Protein AF-A0A2D5VKH8-F1 (afdb_monomer)

Solvent-accessible surface area (backbone atoms only — not comparable to full-atom values): 4022 Å² total; per-residue (Å²): 106,76,70,59,68,67,47,62,54,27,57,66,102,80,35,46,68,41,81,46,74,74,92,66,90,79,54,100,77,69,74,73,69,45,75,46,46,54,62,46,62,54,46,70,71,53,92,68,86,52,68,76,58,44,52,55,42,58,64,45,70,114

Structure (mmCIF, N/CA/C/O backbone):
data_AF-A0A2D5VKH8-F1
#
_entry.id   AF-A0A2D5VKH8-F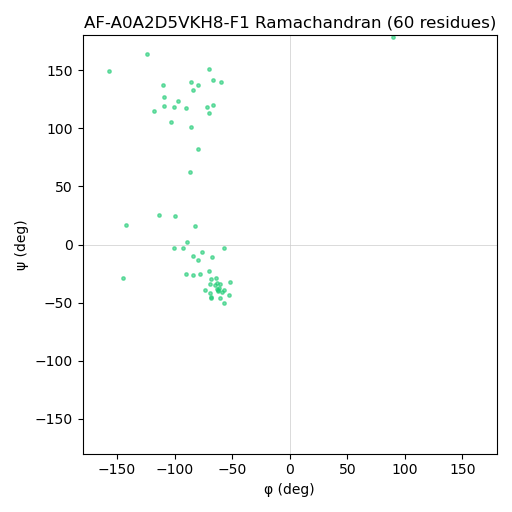1
#
loop_
_atom_site.group_PDB
_atom_site.id
_atom_site.type_symbol
_atom_site.label_atom_id
_atom_site.label_alt_id
_atom_site.label_comp_id
_atom_site.label_asym_id
_atom_site.label_entity_id
_atom_site.label_seq_id
_atom_site.pdbx_PDB_ins_code
_atom_site.Cartn_x
_atom_site.Cartn_y
_atom_site.Cartn_z
_atom_site.occupancy
_atom_site.B_iso_or_equiv
_atom_site.auth_seq_id
_atom_site.auth_comp_id
_atom_site.auth_asym_id
_atom_site.auth_atom_id
_atom_site.pdbx_PDB_model_num
ATOM 1 N N . MET A 1 1 ? -5.800 -7.603 -8.940 1.00 72.94 1 MET A N 1
ATOM 2 C CA . MET A 1 1 ? -4.691 -6.632 -9.110 1.00 72.94 1 MET A CA 1
ATOM 3 C C . MET A 1 1 ? -3.873 -6.682 -7.827 1.00 72.94 1 MET A C 1
ATOM 5 O O . MET A 1 1 ? -4.347 -6.168 -6.826 1.00 72.94 1 MET A O 1
ATOM 9 N N . ALA A 1 2 ? -2.686 -7.298 -7.822 1.00 86.88 2 ALA A N 1
ATOM 10 C CA . ALA A 1 2 ? -1.997 -7.694 -6.581 1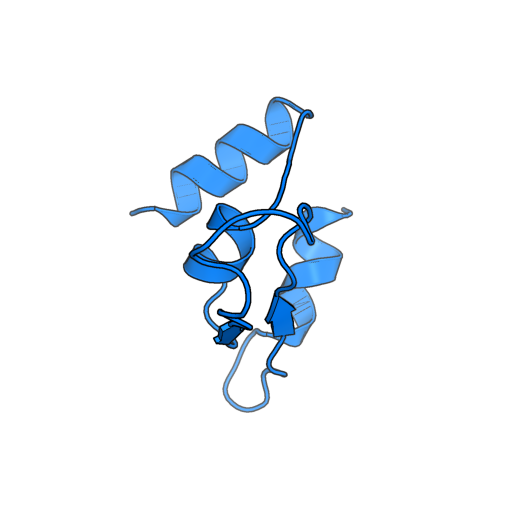.00 86.88 2 ALA A CA 1
ATOM 11 C C . ALA A 1 2 ? -1.816 -6.569 -5.534 1.00 86.88 2 ALA A C 1
ATOM 13 O O . ALA A 1 2 ? -2.086 -6.780 -4.357 1.00 86.88 2 ALA A O 1
ATOM 14 N N . VAL A 1 3 ? -1.426 -5.361 -5.957 1.00 90.06 3 VAL A N 1
ATOM 15 C CA . VAL A 1 3 ? -1.226 -4.215 -5.046 1.00 90.06 3 VAL A CA 1
ATOM 16 C C . VAL A 1 3 ? -2.553 -3.726 -4.451 1.00 90.06 3 VAL A C 1
ATOM 18 O O . VAL A 1 3 ? -2.663 -3.523 -3.246 1.00 90.06 3 VAL A O 1
ATOM 21 N N . SER A 1 4 ? -3.592 -3.594 -5.281 1.00 91.50 4 SER A N 1
ATOM 22 C CA . SER A 1 4 ? -4.937 -3.212 -4.827 1.00 91.50 4 SER A CA 1
ATOM 23 C C . SER A 1 4 ? -5.518 -4.245 -3.858 1.00 91.50 4 SER A C 1
ATOM 25 O O . SER A 1 4 ? -6.084 -3.882 -2.829 1.00 91.50 4 SER A O 1
ATOM 27 N N . ASP A 1 5 ? -5.305 -5.533 -4.133 1.00 92.94 5 ASP A N 1
ATOM 28 C CA . ASP A 1 5 ? -5.756 -6.621 -3.268 1.00 92.94 5 ASP A CA 1
ATOM 29 C C . ASP A 1 5 ? -5.078 -6.619 -1.890 1.00 92.94 5 ASP A C 1
ATOM 31 O O . ASP A 1 5 ? -5.696 -7.038 -0.912 1.00 92.94 5 ASP A O 1
ATOM 35 N N . MET A 1 6 ? -3.845 -6.115 -1.791 1.00 91.31 6 MET A N 1
ATOM 36 C CA . MET A 1 6 ? -3.145 -5.946 -0.516 1.00 91.31 6 MET A CA 1
ATOM 37 C C . MET A 1 6 ? -3.706 -4.772 0.304 1.00 91.31 6 MET A C 1
ATOM 39 O O . MET A 1 6 ? -3.837 -4.880 1.526 1.00 91.31 6 MET A O 1
ATOM 43 N N . LEU A 1 7 ? -4.048 -3.666 -0.362 1.00 93.31 7 LEU A N 1
ATOM 44 C CA . LEU A 1 7 ? -4.506 -2.427 0.276 1.00 93.31 7 LEU A CA 1
ATOM 45 C C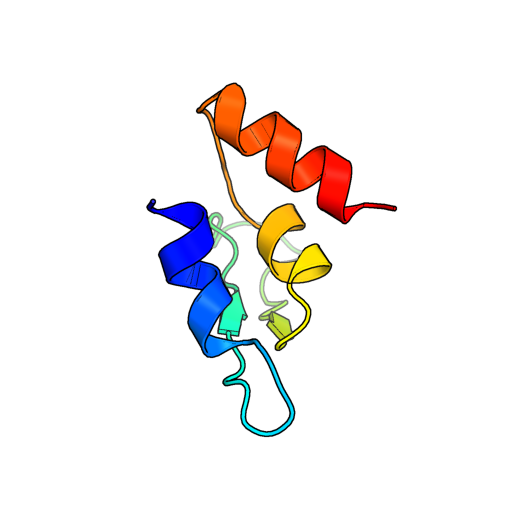 . LEU A 1 7 ? -6.000 -2.422 0.603 1.00 93.31 7 LEU A C 1
ATOM 47 O O . LEU A 1 7 ? -6.413 -1.748 1.539 1.00 93.31 7 LEU A O 1
ATOM 51 N N . LYS A 1 8 ? -6.830 -3.185 -0.119 1.00 94.75 8 LYS A N 1
ATOM 52 C CA . LYS A 1 8 ? -8.299 -3.143 0.038 1.00 94.75 8 LYS A CA 1
ATOM 53 C C . LYS A 1 8 ? -8.772 -3.320 1.480 1.00 94.75 8 LYS A C 1
ATOM 55 O O . LYS A 1 8 ? -9.790 -2.765 1.870 1.00 94.75 8 LYS A O 1
ATOM 60 N N . THR A 1 9 ? -8.039 -4.095 2.276 1.00 95.81 9 THR A N 1
ATOM 61 C CA . THR A 1 9 ? -8.410 -4.382 3.661 1.00 95.81 9 THR A CA 1
ATOM 62 C C . THR A 1 9 ? -8.065 -3.264 4.635 1.00 95.81 9 THR A C 1
ATOM 64 O O . THR A 1 9 ? -8.502 -3.336 5.772 1.00 95.81 9 THR A O 1
ATOM 67 N N . THR A 1 10 ? -7.253 -2.284 4.239 1.00 95.19 10 THR A N 1
ATOM 68 C CA . THR A 1 10 ? -6.860 -1.156 5.099 1.00 95.19 10 THR A CA 1
ATOM 69 C C . THR A 1 10 ? -7.789 0.048 4.919 1.00 95.19 10 THR A C 1
ATOM 71 O O . THR A 1 10 ? -7.655 1.042 5.622 1.00 95.19 10 THR A O 1
ATOM 74 N N . LEU A 1 11 ? -8.755 -0.038 3.995 1.00 94.44 11 LEU A N 1
ATOM 75 C CA . LEU A 1 11 ? -9.642 1.060 3.630 1.00 94.44 11 LEU A CA 1
ATOM 76 C C . LEU A 1 11 ? -10.846 1.188 4.580 1.00 94.44 11 LEU A C 1
ATOM 78 O O . LEU A 1 11 ? -11.575 0.226 4.824 1.00 94.44 11 LEU A O 1
ATOM 82 N N . GLY A 1 12 ? -11.113 2.420 5.019 1.00 93.19 12 GLY A N 1
ATOM 83 C CA . GLY A 1 12 ? -12.305 2.790 5.783 1.00 93.19 12 GLY A 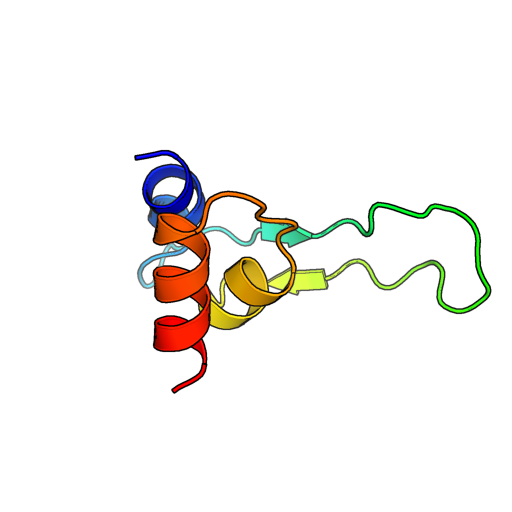CA 1
ATOM 84 C C . GLY A 1 12 ? -12.152 2.657 7.306 1.00 93.19 12 GLY A C 1
ATOM 85 O O . GLY A 1 12 ? -11.119 2.219 7.802 1.00 93.19 12 GLY A O 1
ATOM 86 N N . PRO A 1 13 ? -13.195 3.012 8.080 1.00 92.94 13 PRO A N 1
ATOM 87 C CA . PRO A 1 13 ? -13.133 3.071 9.547 1.00 92.94 13 PRO A CA 1
ATOM 88 C C . PRO A 1 13 ? -12.976 1.701 10.229 1.00 92.94 13 PRO A C 1
ATOM 90 O O . PRO A 1 13 ? -12.738 1.640 11.430 1.00 92.94 13 PRO A O 1
ATOM 93 N N . LYS A 1 14 ? -13.123 0.603 9.476 1.00 93.56 14 LYS A N 1
ATOM 94 C CA . LYS A 1 14 ? -12.849 -0.776 9.917 1.00 93.56 14 LYS A CA 1
ATOM 95 C C . LYS A 1 14 ? -11.665 -1.397 9.165 1.00 93.56 14 LYS A C 1
ATOM 97 O O . LYS A 1 14 ? -11.615 -2.615 8.999 1.00 93.56 14 LYS A O 1
ATOM 102 N N . GLY A 1 15 ? -10.758 -0.563 8.660 1.00 95.56 15 GLY A N 1
ATOM 103 C CA . GLY A 1 15 ? -9.528 -1.013 8.025 1.00 95.56 15 GLY A CA 1
ATOM 104 C C . GLY A 1 15 ? -8.680 -1.839 8.992 1.00 95.56 15 GLY A C 1
ATOM 105 O O . GLY A 1 15 ? -8.592 -1.532 10.178 1.00 95.56 15 GLY A O 1
ATOM 106 N N . MET A 1 16 ? -8.075 -2.906 8.483 1.00 96.31 16 MET A N 1
ATOM 107 C CA . MET A 1 16 ? -7.120 -3.728 9.215 1.00 96.31 16 MET A CA 1
ATOM 108 C C . MET A 1 16 ? -5.721 -3.145 9.093 1.00 96.31 16 MET A C 1
ATOM 110 O O . MET A 1 16 ? -5.296 -2.772 7.996 1.00 96.31 16 MET A O 1
ATOM 114 N N . ASP A 1 17 ? -4.978 -3.172 10.191 1.00 96.06 17 ASP A N 1
ATOM 115 C CA . ASP A 1 17 ? -3.563 -2.837 10.167 1.00 96.06 17 ASP A CA 1
ATOM 116 C C . ASP A 1 17 ? -2.754 -3.915 9.440 1.00 96.06 17 ASP A C 1
ATOM 118 O O . ASP A 1 17 ? -3.096 -5.105 9.408 1.00 96.06 17 ASP A O 1
ATOM 122 N N . LYS A 1 18 ? -1.644 -3.490 8.843 1.00 94.81 18 LYS A N 1
ATOM 123 C CA . LYS A 1 18 ? -0.635 -4.359 8.251 1.00 94.81 18 LYS A CA 1
ATOM 124 C C . LYS A 1 18 ? 0.626 -4.311 9.084 1.00 94.81 18 LYS A C 1
ATOM 126 O O . LYS A 1 18 ? 1.071 -3.244 9.490 1.00 94.81 18 LYS A O 1
ATOM 131 N N . ILE A 1 19 ? 1.206 -5.488 9.285 1.00 93.94 19 ILE A N 1
ATOM 132 C CA . ILE A 1 19 ? 2.534 -5.646 9.865 1.00 93.94 19 ILE A CA 1
ATOM 133 C C . ILE A 1 19 ? 3.529 -5.642 8.706 1.00 93.94 19 ILE A C 1
ATOM 135 O O . ILE A 1 19 ? 3.478 -6.510 7.834 1.00 93.94 19 ILE A O 1
ATOM 139 N N . LEU A 1 20 ? 4.416 -4.654 8.688 1.00 91.75 20 LEU A N 1
ATOM 140 C CA . LEU A 1 20 ? 5.477 -4.508 7.702 1.00 91.75 20 LEU A CA 1
ATOM 141 C C . LEU A 1 20 ? 6.781 -4.997 8.328 1.00 91.75 20 LEU A C 1
ATOM 143 O O . LEU A 1 20 ? 7.246 -4.454 9.332 1.00 91.75 20 LEU A O 1
ATOM 147 N N . MET A 1 21 ? 7.354 -6.042 7.731 1.00 87.44 21 MET A N 1
ATOM 148 C CA . MET A 1 21 ? 8.597 -6.653 8.186 1.00 87.44 21 MET A CA 1
ATOM 149 C C . MET A 1 21 ? 9.725 -6.334 7.195 1.00 87.44 21 MET A C 1
ATOM 151 O O . MET A 1 21 ? 9.561 -6.580 5.997 1.00 87.44 21 MET A O 1
ATOM 155 N N . PRO A 1 22 ? 10.864 -5.787 7.653 1.00 83.06 22 PRO A N 1
ATOM 156 C CA . PRO A 1 22 ? 12.000 -5.527 6.778 1.00 83.06 22 PRO A CA 1
ATOM 157 C C . PRO A 1 22 ? 12.616 -6.838 6.268 1.00 83.06 22 PRO A C 1
ATOM 159 O O . PRO A 1 22 ? 12.732 -7.811 7.009 1.00 83.06 22 PRO A O 1
ATOM 162 N N . MET A 1 23 ? 13.048 -6.855 5.001 1.00 76.69 23 MET A N 1
ATOM 163 C CA . MET A 1 23 ? 13.587 -8.066 4.355 1.00 76.69 23 MET A CA 1
ATOM 164 C C . MET A 1 23 ? 14.958 -8.499 4.889 1.00 76.69 23 MET A C 1
ATOM 166 O O . MET A 1 23 ? 15.330 -9.660 4.748 1.00 76.69 23 MET A O 1
ATOM 170 N N . SER A 1 24 ? 15.730 -7.580 5.478 1.00 69.81 24 SER A N 1
ATOM 171 C CA . SER A 1 24 ? 17.057 -7.886 6.014 1.00 69.81 24 SER A CA 1
ATOM 172 C C . SER A 1 24 ? 17.011 -8.006 7.529 1.00 69.81 24 SER A C 1
ATOM 174 O O . SER A 1 24 ? 16.960 -7.013 8.257 1.00 69.81 24 SER A O 1
ATOM 176 N N . ILE A 1 25 ? 17.088 -9.245 8.001 1.00 61.41 25 ILE A N 1
ATOM 177 C CA . ILE A 1 25 ? 17.288 -9.588 9.406 1.00 61.41 25 ILE A CA 1
ATOM 178 C C . ILE A 1 25 ? 18.813 -9.593 9.644 1.00 61.41 25 ILE A C 1
ATOM 180 O O . ILE A 1 25 ? 19.396 -10.637 9.900 1.00 61.41 25 ILE A O 1
ATOM 184 N N . GLY A 1 26 ? 19.500 -8.447 9.473 1.00 56.28 26 GLY A N 1
ATOM 185 C CA . GLY A 1 26 ? 20.987 -8.423 9.492 1.00 56.28 26 GLY A CA 1
ATOM 186 C C . GLY A 1 26 ? 21.758 -7.223 10.093 1.00 56.28 26 GLY A C 1
ATOM 187 O O . GLY A 1 26 ? 22.865 -7.442 10.575 1.00 56.28 26 GLY A O 1
ATOM 188 N N . GLY A 1 27 ? 21.235 -5.984 10.092 1.00 58.75 27 GLY A N 1
ATOM 189 C CA . GLY A 1 27 ? 22.010 -4.781 10.482 1.00 58.75 27 GLY A CA 1
ATOM 190 C C . GLY A 1 27 ? 21.427 -3.906 11.612 1.00 58.75 27 GLY A C 1
ATOM 191 O O . GLY A 1 27 ? 20.231 -3.956 11.854 1.00 58.75 27 GLY A O 1
ATOM 192 N N . PRO A 1 28 ? 22.219 -3.006 12.234 1.00 57.53 28 PRO A N 1
ATOM 193 C CA . PRO A 1 28 ? 21.991 -2.362 13.550 1.00 57.53 28 PRO A CA 1
ATOM 194 C C . PRO A 1 28 ? 20.684 -1.558 13.769 1.00 57.53 28 PRO A C 1
ATOM 196 O O . PRO A 1 28 ? 20.433 -1.088 14.872 1.00 57.53 28 PRO A O 1
ATOM 199 N N . GLN A 1 29 ? 19.829 -1.420 12.753 1.00 55.41 29 GLN A N 1
ATOM 200 C CA . GLN A 1 29 ? 18.500 -0.775 12.769 1.00 55.41 29 GLN A CA 1
ATOM 201 C C . GLN A 1 29 ? 17.349 -1.816 12.884 1.00 55.41 29 GLN A C 1
ATOM 203 O O . GLN A 1 29 ? 16.222 -1.607 12.441 1.00 55.41 29 GLN A O 1
ATOM 208 N N . GLN A 1 30 ? 17.652 -2.989 13.437 1.00 59.06 3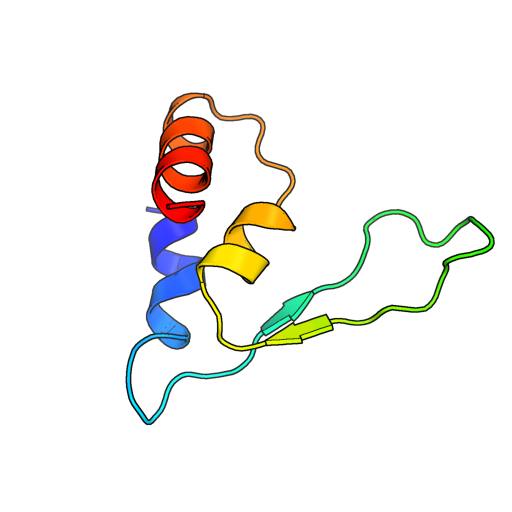0 GLN A N 1
ATOM 209 C CA . GLN A 1 30 ? 17.091 -4.298 13.061 1.00 59.06 30 GLN A CA 1
ATOM 210 C C . GLN A 1 30 ? 15.729 -4.708 13.642 1.00 59.06 30 GLN A C 1
ATOM 212 O O . GLN A 1 30 ? 15.401 -5.894 13.620 1.00 59.06 30 GLN A O 1
ATOM 217 N N . HIS A 1 31 ? 14.940 -3.793 14.200 1.00 60.19 31 HIS A N 1
ATOM 218 C CA . HIS A 1 31 ? 13.707 -4.185 14.902 1.00 60.19 31 HIS A CA 1
ATOM 219 C C . HIS A 1 31 ? 12.526 -3.241 14.713 1.00 60.19 31 HIS A C 1
ATOM 221 O O . HIS A 1 31 ? 11.556 -3.308 15.468 1.00 60.19 31 HIS A O 1
ATOM 227 N N . HIS A 1 32 ? 12.570 -2.367 13.707 1.00 72.69 32 HIS A N 1
ATOM 228 C CA . HIS A 1 32 ? 11.428 -1.504 13.443 1.00 72.69 32 HIS A CA 1
ATOM 229 C C . HIS A 1 32 ? 10.344 -2.270 12.674 1.00 72.69 32 HIS A C 1
ATOM 231 O O . HIS A 1 32 ? 10.259 -2.215 11.449 1.00 72.69 32 HIS A O 1
ATOM 237 N N . ILE A 1 33 ? 9.541 -3.031 13.420 1.00 86.00 33 ILE A N 1
ATOM 238 C CA . ILE A 1 33 ? 8.267 -3.556 12.938 1.00 86.00 33 ILE A CA 1
ATOM 239 C C . ILE A 1 33 ? 7.311 -2.370 12.858 1.00 86.00 33 ILE A C 1
ATOM 241 O O . ILE A 1 33 ? 7.005 -1.743 13.872 1.00 86.00 33 ILE A O 1
ATOM 245 N N . THR A 1 34 ? 6.833 -2.066 11.656 1.00 90.56 34 THR A N 1
ATOM 246 C CA . THR A 1 34 ? 5.825 -1.023 11.464 1.00 90.56 34 THR A CA 1
ATOM 247 C C . THR A 1 34 ? 4.455 -1.680 11.386 1.00 90.56 34 THR A C 1
ATOM 249 O O . THR A 1 34 ? 4.230 -2.556 10.554 1.00 90.56 34 THR A O 1
ATOM 252 N N . ILE A 1 35 ? 3.541 -1.259 12.257 1.00 93.81 35 ILE A N 1
ATOM 253 C CA . ILE A 1 35 ? 2.131 -1.650 12.220 1.00 93.81 35 ILE A CA 1
ATOM 254 C C . ILE A 1 35 ? 1.348 -0.419 11.781 1.00 93.81 35 ILE A C 1
ATOM 256 O O . ILE A 1 35 ? 1.442 0.621 12.429 1.00 93.81 35 ILE A O 1
ATOM 260 N N . THR A 1 36 ? 0.647 -0.497 10.653 1.00 94.50 36 THR A N 1
ATOM 261 C CA . THR A 1 36 ? -0.054 0.668 10.097 1.00 94.50 36 THR A CA 1
ATOM 262 C C . THR A 1 36 ? -1.202 0.272 9.171 1.00 94.50 36 THR A C 1
ATOM 264 O O . THR A 1 36 ? -1.133 -0.752 8.488 1.00 94.50 36 THR A O 1
ATOM 267 N N . ASN A 1 37 ? -2.240 1.103 9.113 1.00 95.19 37 ASN A N 1
ATOM 268 C CA . ASN A 1 37 ? -3.290 1.054 8.092 1.00 95.19 37 ASN A CA 1
ATOM 269 C C . ASN A 1 37 ? -3.102 2.111 6.988 1.00 95.19 37 ASN A C 1
ATOM 271 O O . ASN A 1 37 ? -3.862 2.116 6.017 1.00 95.19 37 ASN A O 1
ATOM 275 N N . ASP A 1 38 ? -2.089 2.975 7.102 1.00 93.94 38 ASP A N 1
ATOM 276 C CA . ASP A 1 38 ? -1.813 4.000 6.104 1.00 93.94 38 ASP A CA 1
ATOM 277 C C . ASP A 1 38 ? -1.291 3.368 4.806 1.00 93.94 38 ASP A C 1
ATOM 279 O O . ASP A 1 38 ? -0.183 2.824 4.741 1.00 93.94 38 ASP A O 1
ATOM 283 N N . GLY A 1 39 ? -2.097 3.471 3.748 1.00 92.75 39 GLY A N 1
ATOM 284 C CA . GLY A 1 39 ? -1.785 2.925 2.433 1.00 92.75 39 GLY A CA 1
ATOM 285 C C . GLY A 1 39 ? -0.521 3.519 1.812 1.00 92.75 39 GLY A C 1
ATOM 286 O O . GLY A 1 39 ? 0.211 2.789 1.144 1.00 92.75 39 GLY A O 1
ATOM 287 N N . ALA A 1 40 ? -0.221 4.798 2.061 1.00 92.69 40 ALA A N 1
ATOM 288 C CA . ALA A 1 40 ? 0.982 5.442 1.534 1.00 92.69 40 ALA A CA 1
ATOM 289 C C . ALA A 1 40 ? 2.248 4.860 2.176 1.00 92.69 40 ALA A C 1
ATOM 291 O O . ALA A 1 40 ? 3.196 4.491 1.473 1.00 92.69 40 ALA A O 1
ATOM 292 N N . THR A 1 41 ? 2.239 4.700 3.502 1.00 93.06 41 THR A N 1
ATOM 293 C CA . THR A 1 41 ? 3.323 4.034 4.235 1.00 93.06 41 THR A CA 1
ATOM 294 C C . THR A 1 41 ? 3.494 2.584 3.785 1.00 93.06 41 THR A C 1
ATOM 296 O O . THR A 1 41 ? 4.616 2.175 3.487 1.00 93.06 41 THR A O 1
ATOM 299 N N . ILE A 1 42 ? 2.402 1.820 3.650 1.00 93.69 42 ILE A N 1
ATOM 300 C CA . ILE A 1 42 ? 2.452 0.428 3.169 1.00 93.69 42 ILE A CA 1
ATOM 301 C C . ILE A 1 42 ? 3.105 0.359 1.785 1.00 93.69 42 ILE A C 1
ATOM 303 O O . ILE A 1 42 ? 4.040 -0.415 1.589 1.00 93.69 42 ILE A O 1
ATOM 307 N N . LEU A 1 43 ? 2.653 1.187 0.839 1.00 93.12 43 LEU A N 1
ATOM 308 C CA . LEU A 1 43 ? 3.176 1.228 -0.528 1.00 93.12 43 LEU A CA 1
ATOM 309 C C . LEU A 1 43 ? 4.661 1.5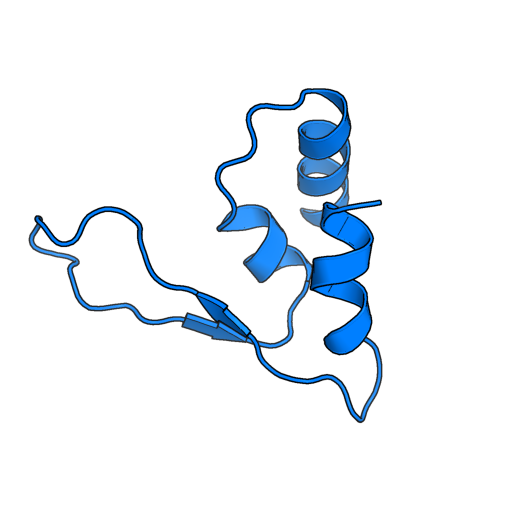96 -0.583 1.00 93.12 43 LEU A C 1
ATOM 311 O O . LEU A 1 43 ? 5.406 1.022 -1.376 1.00 93.12 43 LEU A O 1
ATOM 315 N N . LYS A 1 44 ? 5.110 2.512 0.279 1.00 90.38 44 LYS A N 1
ATOM 316 C CA . LYS A 1 44 ? 6.515 2.931 0.368 1.00 90.38 44 LYS A CA 1
ATOM 317 C C . LYS A 1 44 ? 7.436 1.829 0.905 1.00 90.38 44 LYS A C 1
ATOM 319 O O . LYS A 1 44 ? 8.610 1.807 0.544 1.00 90.38 44 LYS A O 1
ATOM 324 N N . SER A 1 45 ? 6.926 0.934 1.747 1.00 89.62 45 SER A N 1
ATOM 325 C CA . SER A 1 45 ? 7.693 -0.179 2.323 1.00 89.62 45 SER A CA 1
ATOM 326 C C . SER A 1 45 ? 7.781 -1.414 1.420 1.00 89.62 45 SER A C 1
ATOM 328 O O . SER A 1 45 ? 8.531 -2.341 1.731 1.00 89.62 45 SER A O 1
ATOM 330 N N . LEU A 1 46 ? 7.023 -1.463 0.321 1.00 89.12 46 LEU A N 1
ATOM 331 C CA . LEU A 1 46 ? 7.021 -2.599 -0.598 1.00 89.12 46 LEU A CA 1
ATOM 332 C C . LEU A 1 46 ? 8.215 -2.570 -1.557 1.00 89.12 46 LEU A C 1
ATOM 334 O O . LEU A 1 46 ? 8.521 -1.556 -2.180 1.00 89.12 46 LEU A O 1
ATOM 338 N N . HIS A 1 47 ? 8.827 -3.737 -1.753 1.00 88.44 47 HIS A N 1
ATOM 339 C CA . HIS A 1 47 ? 9.817 -3.952 -2.804 1.00 88.44 47 HIS A CA 1
ATOM 340 C C . HIS A 1 47 ? 9.087 -4.320 -4.099 1.00 88.44 47 HIS A C 1
ATOM 342 O O . HIS A 1 47 ? 8.597 -5.438 -4.251 1.00 88.44 47 HIS A O 1
ATOM 348 N N . ILE A 1 48 ? 8.950 -3.347 -5.004 1.00 88.81 48 ILE A N 1
ATOM 349 C CA . ILE A 1 48 ? 8.195 -3.480 -6.255 1.00 88.81 48 ILE A CA 1
ATOM 350 C C . ILE A 1 48 ? 9.127 -3.296 -7.451 1.00 88.81 48 ILE A C 1
ATOM 352 O O . ILE A 1 48 ? 9.606 -2.192 -7.710 1.00 88.81 48 ILE A O 1
ATOM 356 N N . ASP A 1 49 ? 9.296 -4.355 -8.241 1.00 90.75 49 ASP A N 1
ATOM 357 C CA . ASP A 1 49 ? 10.073 -4.300 -9.485 1.00 90.75 49 ASP A CA 1
ATOM 358 C C . ASP A 1 49 ? 9.223 -3.925 -10.705 1.00 90.75 49 ASP A C 1
ATOM 360 O O . ASP A 1 49 ? 9.732 -3.346 -11.664 1.00 90.75 49 ASP A O 1
ATOM 364 N N . ASN A 1 50 ? 7.912 -4.189 -10.659 1.00 91.81 50 ASN A N 1
ATOM 365 C CA . ASN A 1 50 ? 7.000 -3.906 -11.765 1.00 91.81 50 ASN A CA 1
ATOM 366 C C . ASN A 1 50 ? 6.856 -2.381 -12.001 1.00 91.81 50 ASN A C 1
ATOM 368 O O . ASN A 1 50 ? 6.347 -1.685 -11.115 1.00 91.81 50 ASN A O 1
ATOM 372 N N . PRO A 1 51 ? 7.208 -1.858 -13.196 1.00 93.00 51 PRO A N 1
ATOM 373 C CA . PRO A 1 51 ? 7.121 -0.428 -13.504 1.00 93.00 51 PRO A CA 1
ATOM 374 C C . PRO A 1 51 ? 5.721 0.169 -13.329 1.00 93.00 51 PRO A C 1
ATOM 376 O O . PRO A 1 51 ? 5.586 1.266 -12.796 1.00 93.00 51 PRO A O 1
ATOM 379 N N . ALA A 1 52 ? 4.666 -0.559 -13.707 1.00 90.62 52 ALA A N 1
ATOM 380 C CA . ALA A 1 52 ? 3.292 -0.076 -13.571 1.00 90.62 52 ALA A C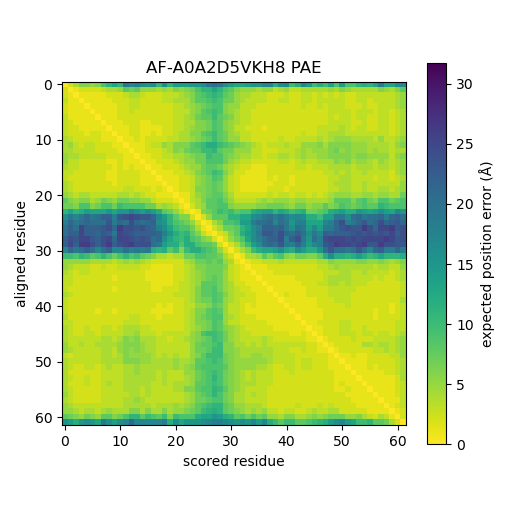A 1
ATOM 381 C C . ALA A 1 52 ? 2.893 0.102 -12.097 1.00 90.62 52 ALA A C 1
ATOM 383 O O . ALA A 1 52 ? 2.176 1.033 -11.743 1.00 90.62 52 ALA A O 1
ATOM 384 N N . ALA A 1 53 ? 3.393 -0.770 -11.220 1.00 90.62 53 ALA A N 1
ATOM 385 C CA . ALA A 1 53 ? 3.148 -0.665 -9.789 1.00 90.62 53 ALA A CA 1
ATOM 386 C C . ALA A 1 53 ? 4.018 0.417 -9.119 1.00 90.62 53 ALA A C 1
ATOM 388 O O . ALA A 1 53 ? 3.581 0.993 -8.126 1.00 90.62 53 ALA A O 1
ATOM 389 N N . LYS A 1 54 ? 5.189 0.764 -9.677 1.00 91.75 54 LYS A N 1
ATOM 390 C CA . LYS A 1 54 ? 5.986 1.913 -9.203 1.00 91.75 54 LYS A CA 1
ATOM 391 C C . LYS A 1 54 ? 5.239 3.237 -9.362 1.00 91.75 54 LYS A C 1
ATOM 393 O O . LYS A 1 54 ? 5.261 4.040 -8.435 1.00 91.75 54 LYS A O 1
ATOM 398 N N . ILE A 1 55 ? 4.505 3.416 -10.463 1.00 92.06 55 ILE A N 1
ATOM 399 C CA . ILE A 1 55 ? 3.657 4.603 -10.672 1.00 92.06 55 ILE A CA 1
ATOM 400 C C . ILE A 1 55 ? 2.614 4.731 -9.549 1.00 92.06 55 ILE A C 1
ATOM 402 O O . ILE A 1 55 ? 2.395 5.820 -9.030 1.00 92.06 55 ILE A O 1
ATOM 406 N N . LEU A 1 56 ? 2.008 3.620 -9.111 1.00 89.50 56 LEU A N 1
ATOM 407 C CA . LEU A 1 56 ? 1.044 3.636 -8.002 1.00 89.50 56 LEU A CA 1
ATOM 408 C C . LEU A 1 56 ? 1.679 4.084 -6.675 1.00 89.50 56 LEU A C 1
ATOM 410 O O . LEU A 1 56 ? 1.046 4.815 -5.918 1.00 89.50 56 LEU A O 1
ATOM 414 N N . VAL A 1 57 ? 2.926 3.680 -6.406 1.00 91.50 57 VAL A N 1
ATOM 415 C CA . VAL A 1 57 ? 3.688 4.124 -5.223 1.00 91.50 57 VAL A CA 1
ATOM 416 C C . VAL A 1 57 ? 4.063 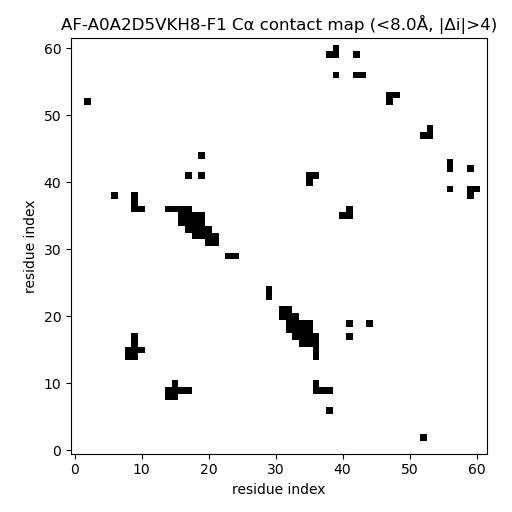5.605 -5.320 1.00 91.50 57 VAL A C 1
ATOM 418 O O . VAL A 1 57 ? 4.133 6.293 -4.307 1.00 91.50 57 VAL A O 1
ATOM 421 N N . GLU A 1 58 ? 4.339 6.118 -6.517 1.00 90.94 58 GLU A N 1
ATOM 422 C CA . GLU A 1 58 ? 4.623 7.543 -6.714 1.00 90.94 58 GLU A CA 1
ATOM 423 C C . GLU A 1 58 ? 3.382 8.406 -6.491 1.00 90.94 58 GLU A C 1
ATOM 425 O O . GLU A 1 58 ? 3.466 9.411 -5.790 1.00 90.94 58 GLU A O 1
ATOM 430 N N . ILE A 1 59 ? 2.221 7.971 -6.988 1.00 90.38 59 ILE A N 1
ATOM 431 C CA . ILE A 1 59 ? 0.942 8.658 -6.762 1.00 90.38 59 ILE A CA 1
ATOM 432 C C . ILE A 1 59 ? 0.574 8.679 -5.271 1.00 90.38 59 ILE A C 1
ATOM 434 O O . ILE A 1 59 ? -0.017 9.645 -4.802 1.00 90.38 59 ILE A O 1
ATOM 438 N N . SER A 1 60 ? 0.931 7.654 -4.493 1.00 89.75 60 SER A N 1
ATOM 439 C CA . SER A 1 60 ? 0.599 7.619 -3.063 1.00 89.75 60 SER A CA 1
ATOM 440 C C . SER A 1 60 ? 1.469 8.522 -2.180 1.00 89.75 60 SER A C 1
ATOM 442 O O . SER A 1 60 ? 1.225 8.580 -0.982 1.00 89.75 60 SER A O 1
ATOM 444 N N . LYS A 1 61 ? 2.516 9.163 -2.718 1.00 81.19 61 LYS A N 1
ATOM 445 C CA . LYS A 1 61 ? 3.422 10.055 -1.963 1.00 81.19 61 LYS A CA 1
ATOM 446 C C . LYS A 1 61 ? 2.962 11.520 -1.930 1.00 81.19 61 LYS A C 1
ATOM 448 O O . LYS A 1 61 ? 3.717 12.347 -1.423 1.00 81.19 61 LYS A O 1
ATOM 453 N N . ILE A 1 62 ? 1.804 11.821 -2.522 1.00 60.91 62 ILE A N 1
ATOM 454 C CA . ILE A 1 62 ?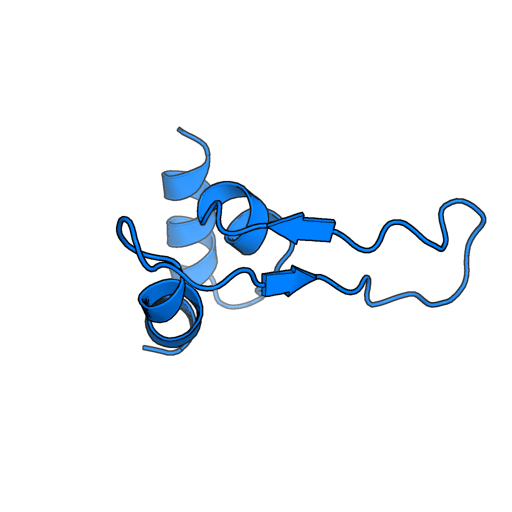 1.215 13.168 -2.586 1.00 60.91 62 ILE A CA 1
ATOM 455 C C . ILE A 1 62 ? 0.817 13.647 -1.189 1.00 60.91 62 ILE A C 1
ATOM 457 O O . ILE A 1 62 ? 0.236 12.834 -0.435 1.00 60.91 62 ILE A O 1
#

Mean predicted aligned error: 5.47 Å

Foldseek 3Di:
DVLCVVLVQLDDPRRAWDFQAQPDCDDDVRDPTDTDSQSLVVLVSDDDPDPVSVVVNVVSVD

pLDDT: mean 86.23, std 11.9, range [55.41, 96.31]

Sequence (62 aa):
MAVSDMLKTTLGPKGMDKILMPMSIGGPQQHHITITNDGATILKSLHIDNPAAKILVEISKI

Nearest PDB structures (foldseek):
  6kre-assembly1_b  TM=8.702E-01  e=3.371E-05  Saccharomyces cerevisiae S288C
  4b2t-assembly1_b  TM=9.129E-01  e=9.895E-05  Bos taurus
  4b2t-assembly1_H  TM=8.978E-01  e=3.802E-04  Bos taurus
  4b2t-assembly1_g  TM=8.637E-01  e=3.107E-04  Bos taurus
  6nrc-assembly1_C  TM=8.442E-01  e=3.748E-03  Homo sapiens

Secondary structure (DSSP, 8-state):
-HHHHHHGGG-STTPPPEEE--S---STTTT--EEE--HHHHHHHS----HHHHHHHHHTT-

Radius of gyration: 12.6 Å; Cα contacts (8 Å, |Δi|>4): 53; chains: 1; bounding box: 35×23×28 Å